Protein AF-A0A7C7NPW0-F1 (afdb_monomer_lite)

Foldseek 3Di:
DVVVVVVVVVVCVVVVPLVLQVLVVQLVVLVVQLVVCVVVVPPVSNVVSVVSNVVSVVVSCCVQFAWDWDAACDPPPPPVDDHGDIDIDGPPQQAGADSNPRDGPDRHDDDDPPDDDDDDDPDDLQRDDLCRVPVCLVVDDPVVNVVSVVVSVVCNVVPPPDD

pLDDT: mean 81.95, std 9.61, range [44.75, 94.75]

Sequence (163 aa):
MFIIVLLLLWRVFQLNLDFGLVLSIATLVAGISWIVGLILKLKNLISESKSYFWILLVILCIRSFAYEPYQIPSSSMEPGLQVGDFVLVNKFAYGIRLPAINKLVSKGKEPKRGEVAVFIPPHSLCDSTPEEARPEISSMSIRDSQIFLRRFLSLQEAKCTTL

Secondary structure (DSSP, 8-state):
-HHHHHHHHHHHHHTT--HHHHHHHHHHHHHHHHHHHHHTT-HHHHHHHHHHHHHHHHHHHHHHHTEEEEE---GGGTTTS-TT-EEEEESSTT-PBPTTT--B-S--PPPPTT-------SS-TTT--HHHH-TTGGGS-HHHHHHHHHHHHHHHHHHS---

Radius of gyration: 22.99 Å; chains: 1; bounding box: 63×42×59 Å

Structure (mmCIF, N/CA/C/O backbone):
data_AF-A0A7C7NPW0-F1
#
_entry.id   AF-A0A7C7NPW0-F1
#
loop_
_atom_site.group_PDB
_atom_site.id
_atom_site.type_symbol
_atom_site.label_atom_id
_atom_site.label_alt_id
_atom_site.label_comp_id
_atom_site.label_asym_id
_atom_site.label_entity_id
_atom_site.label_seq_id
_atom_site.pdbx_PDB_ins_code
_atom_site.Cartn_x
_atom_site.Cartn_y
_atom_site.Cartn_z
_atom_site.occupancy
_atom_site.B_iso_or_equiv
_atom_site.auth_seq_id
_atom_site.auth_comp_id
_atom_site.auth_asym_id
_atom_site.auth_atom_id
_atom_site.pdbx_PDB_model_num
ATOM 1 N N . MET A 1 1 ? -14.366 24.665 12.120 1.00 75.62 1 MET A N 1
ATOM 2 C CA . MET A 1 1 ? -14.257 23.186 12.121 1.00 75.62 1 MET A CA 1
ATOM 3 C C . MET A 1 1 ? -14.150 22.612 10.706 1.00 75.62 1 MET A C 1
ATOM 5 O O . MET A 1 1 ? -13.185 21.915 10.440 1.00 75.62 1 MET A O 1
ATOM 9 N N . PHE A 1 2 ? -15.044 22.969 9.774 1.00 84.44 2 PHE A N 1
ATOM 10 C CA . PHE A 1 2 ? -15.042 22.456 8.388 1.00 84.44 2 PHE A CA 1
ATOM 11 C C . PHE A 1 2 ? -13.750 22.742 7.591 1.00 84.44 2 PHE A C 1
ATOM 13 O O . PHE A 1 2 ? -13.200 21.845 6.966 1.00 84.44 2 PHE A O 1
ATOM 20 N N . ILE A 1 3 ? -13.202 23.959 7.691 1.00 88.31 3 ILE A N 1
ATOM 21 C CA . ILE A 1 3 ? -11.952 24.348 7.004 1.00 88.31 3 ILE A CA 1
ATOM 22 C C . ILE A 1 3 ? 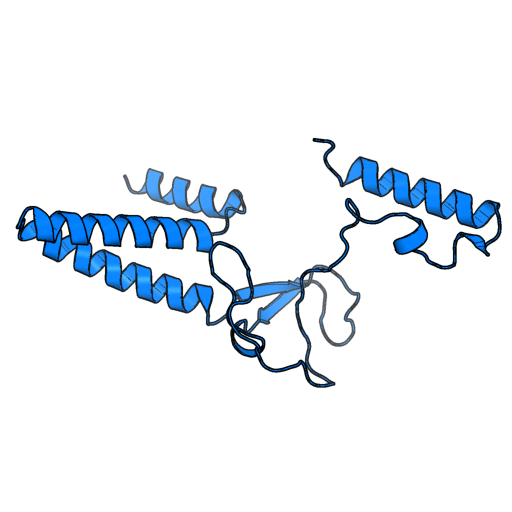-10.742 23.548 7.515 1.00 88.31 3 ILE A C 1
ATOM 24 O O . ILE A 1 3 ? -9.880 23.163 6.735 1.00 88.31 3 ILE A O 1
ATOM 28 N N . ILE A 1 4 ? -10.703 23.240 8.815 1.00 85.94 4 ILE A N 1
ATOM 29 C CA . ILE A 1 4 ? -9.637 22.429 9.425 1.00 85.94 4 ILE A CA 1
ATOM 30 C C . ILE A 1 4 ? -9.711 20.986 8.916 1.00 85.94 4 ILE A C 1
ATOM 32 O O . ILE A 1 4 ? -8.683 20.394 8.603 1.00 85.94 4 ILE A O 1
ATOM 36 N N . VAL A 1 5 ? -10.922 20.440 8.777 1.00 82.62 5 VAL A N 1
ATOM 37 C CA . VAL A 1 5 ? -11.141 19.110 8.190 1.00 82.62 5 VAL A CA 1
ATOM 38 C C . VAL A 1 5 ? -10.701 19.087 6.725 1.00 82.62 5 VAL A C 1
ATOM 40 O O . VAL A 1 5 ? -10.028 18.146 6.317 1.00 82.62 5 VAL A O 1
ATOM 43 N N . LEU A 1 6 ? -11.003 20.137 5.956 1.00 85.94 6 LEU A N 1
ATOM 44 C CA . LEU A 1 6 ? -10.605 20.245 4.550 1.00 85.94 6 LEU A CA 1
ATOM 45 C C . LEU A 1 6 ? -9.080 20.344 4.387 1.00 85.94 6 LEU A C 1
ATOM 47 O O . LEU A 1 6 ? -8.504 19.674 3.534 1.00 85.94 6 LEU A O 1
ATOM 51 N N . LEU A 1 7 ? -8.420 21.129 5.242 1.00 84.31 7 LEU A N 1
ATOM 52 C CA . LEU A 1 7 ? -6.962 21.255 5.265 1.00 84.31 7 LEU A CA 1
ATOM 53 C C . LEU A 1 7 ? -6.278 19.960 5.713 1.00 84.31 7 LEU A C 1
ATOM 55 O O . LEU A 1 7 ? -5.259 19.596 5.135 1.00 84.31 7 LEU A O 1
ATOM 59 N N . LEU A 1 8 ? -6.834 19.239 6.694 1.00 77.12 8 LEU A N 1
ATOM 60 C CA . LEU A 1 8 ? -6.333 17.920 7.097 1.00 77.12 8 LEU A CA 1
ATOM 61 C C . LEU A 1 8 ? -6.480 16.895 5.971 1.00 77.12 8 LEU A C 1
ATOM 63 O O . LEU A 1 8 ? -5.525 16.177 5.692 1.00 77.12 8 LEU A O 1
ATOM 67 N N . LEU A 1 9 ? -7.629 16.865 5.288 1.00 73.69 9 LEU A N 1
ATOM 68 C CA . LEU A 1 9 ? -7.852 16.016 4.113 1.00 73.69 9 LEU A CA 1
ATOM 69 C C . LEU A 1 9 ? -6.854 16.326 2.992 1.00 73.69 9 LEU A C 1
ATOM 71 O O . LEU A 1 9 ? -6.239 15.411 2.447 1.00 73.69 9 LEU A O 1
ATOM 75 N N . TRP A 1 10 ? -6.638 17.610 2.700 1.00 77.06 10 TRP A N 1
ATOM 76 C CA . TRP A 1 10 ? -5.655 18.058 1.715 1.00 77.06 10 TRP A CA 1
ATOM 77 C C . TRP A 1 10 ? -4.228 17.648 2.099 1.00 77.06 10 TRP A C 1
ATOM 79 O O . TRP A 1 10 ? -3.468 17.163 1.262 1.00 77.06 10 TRP A O 1
ATOM 89 N N . ARG A 1 11 ? -3.857 17.790 3.378 1.00 76.00 11 ARG A N 1
ATOM 90 C CA . ARG A 1 11 ? -2.524 17.409 3.864 1.00 76.00 11 ARG A CA 1
ATOM 91 C C . ARG A 1 11 ? -2.301 15.900 3.830 1.00 76.00 11 ARG A C 1
ATOM 93 O O . ARG A 1 11 ? -1.213 15.473 3.465 1.00 76.00 11 ARG A O 1
ATOM 100 N N . VAL A 1 12 ? -3.310 15.105 4.191 1.00 67.19 12 VAL A N 1
ATOM 101 C CA . VAL A 1 12 ? -3.262 13.635 4.114 1.00 67.19 12 VAL A CA 1
ATOM 102 C C . VAL A 1 12 ? -3.041 13.183 2.673 1.00 67.19 12 VAL A C 1
ATOM 104 O O . VAL A 1 12 ? -2.226 12.296 2.443 1.00 67.19 12 VAL A O 1
ATOM 107 N N . PHE A 1 13 ? -3.699 13.828 1.707 1.00 63.25 13 PHE A N 1
ATOM 108 C CA . PHE A 1 13 ? -3.511 13.529 0.287 1.00 63.25 13 PHE A CA 1
ATOM 109 C C . PHE A 1 13 ? -2.104 13.905 -0.218 1.00 63.25 13 PHE A C 1
ATOM 111 O O . PHE A 1 13 ? -1.530 13.182 -1.023 1.00 63.25 13 PHE A O 1
ATOM 118 N N . GLN A 1 14 ? -1.523 15.000 0.284 1.00 62.59 14 GLN A N 1
ATOM 119 C CA . GLN A 1 14 ? -0.198 15.486 -0.132 1.00 62.59 14 GLN A CA 1
ATOM 120 C C . GLN A 1 14 ? 0.989 14.772 0.537 1.00 62.59 14 GLN A C 1
ATOM 122 O O . GLN A 1 14 ? 2.068 14.719 -0.043 1.00 62.59 14 GLN A O 1
ATOM 127 N N . LEU A 1 15 ? 0.834 14.218 1.746 1.00 54.94 15 LEU A N 1
ATOM 128 C CA . LEU A 1 15 ? 1.952 13.603 2.480 1.00 54.94 15 LEU A CA 1
ATOM 129 C C . LEU A 1 15 ? 2.320 12.181 2.025 1.00 54.94 15 LEU A C 1
ATOM 131 O O . LEU A 1 15 ? 3.186 11.570 2.646 1.00 54.94 15 LEU A O 1
ATOM 135 N N . ASN A 1 16 ? 1.668 11.638 0.988 1.00 55.84 16 ASN A N 1
ATOM 136 C CA . ASN A 1 16 ? 1.817 10.238 0.563 1.00 55.84 16 ASN A CA 1
ATOM 137 C C . ASN A 1 16 ? 1.662 9.242 1.734 1.00 55.84 16 ASN A C 1
ATOM 139 O O . ASN A 1 16 ? 2.199 8.137 1.724 1.00 55.84 16 ASN A O 1
ATOM 143 N N . LEU A 1 17 ? 0.948 9.671 2.780 1.00 59.91 17 LEU A N 1
ATOM 144 C CA . LEU A 1 17 ? 0.691 8.884 3.971 1.00 59.91 17 LEU A CA 1
ATOM 145 C C . LEU A 1 17 ? -0.252 7.778 3.524 1.00 59.91 17 LEU A C 1
ATOM 147 O O . LEU A 1 17 ? -1.340 8.085 3.034 1.00 59.91 17 LEU A O 1
ATOM 151 N N . ASP A 1 18 ? 0.171 6.519 3.650 1.00 68.75 18 ASP A N 1
ATOM 152 C CA . ASP A 1 18 ? -0.632 5.369 3.251 1.00 68.75 18 ASP A CA 1
ATOM 153 C C . ASP A 1 18 ? -2.027 5.503 3.863 1.00 68.75 18 ASP A C 1
ATOM 155 O O . ASP A 1 18 ? -2.243 5.246 5.049 1.00 68.75 18 ASP A O 1
ATOM 159 N N . PHE A 1 19 ? -3.008 5.927 3.063 1.00 72.25 19 PHE A N 1
ATOM 160 C CA . PHE A 1 19 ? -4.360 6.163 3.568 1.00 72.25 19 PHE A CA 1
ATOM 161 C C . PHE A 1 19 ? -4.944 4.859 4.137 1.00 72.25 19 PHE A C 1
ATOM 163 O O . PHE A 1 19 ? -5.778 4.892 5.038 1.00 72.25 19 PHE A O 1
ATOM 170 N N . GLY A 1 20 ? -4.448 3.702 3.676 1.00 75.88 20 GLY A N 1
ATOM 171 C CA . GLY A 1 20 ? -4.729 2.401 4.284 1.00 75.88 20 GLY A CA 1
ATOM 172 C C . GLY A 1 20 ? -4.272 2.309 5.744 1.00 75.88 20 GLY A C 1
ATOM 173 O O . GLY A 1 20 ? -5.047 1.872 6.592 1.00 75.88 20 GLY A O 1
ATOM 174 N N . LEU A 1 21 ? -3.065 2.785 6.060 1.00 78.25 21 LEU A N 1
ATOM 175 C CA . LEU A 1 21 ? -2.521 2.817 7.417 1.00 78.25 21 LEU A CA 1
ATOM 176 C C . LEU A 1 21 ? -3.329 3.762 8.316 1.00 78.25 21 LEU A C 1
ATOM 178 O O . LEU A 1 21 ? -3.756 3.346 9.393 1.00 78.25 21 LEU A O 1
ATOM 182 N N . VAL A 1 22 ? -3.635 4.979 7.853 1.00 81.88 22 VAL A N 1
ATOM 183 C CA . VAL A 1 22 ? -4.466 5.945 8.606 1.00 81.88 22 VAL A CA 1
ATOM 184 C C . VAL A 1 22 ? -5.835 5.354 8.934 1.00 81.88 22 VAL A C 1
ATOM 186 O O . VAL A 1 22 ? -6.277 5.385 10.083 1.00 81.88 22 VAL A O 1
ATOM 189 N N . LEU A 1 23 ? -6.491 4.771 7.932 1.00 82.00 23 LEU A N 1
ATOM 190 C CA . LEU A 1 23 ? -7.805 4.162 8.088 1.00 82.00 23 LEU A CA 1
ATOM 191 C C . LEU A 1 23 ? -7.766 2.942 9.018 1.00 82.00 23 LEU A C 1
ATOM 193 O O . LEU A 1 23 ? -8.684 2.747 9.816 1.00 82.00 23 LEU A O 1
ATOM 197 N N . SER A 1 24 ? -6.694 2.145 8.964 1.00 84.31 24 SER A N 1
ATOM 198 C CA . SER A 1 24 ? -6.507 1.000 9.859 1.00 84.31 24 SER A CA 1
ATOM 199 C C . SER A 1 24 ? -6.372 1.435 11.322 1.00 84.31 24 SER A C 1
ATOM 201 O O . SER A 1 24 ? -7.048 0.879 12.186 1.00 84.31 24 SER A O 1
ATOM 203 N N . ILE A 1 25 ? -5.598 2.494 11.596 1.00 88.00 25 ILE A N 1
ATOM 204 C CA . ILE A 1 25 ? -5.437 3.053 12.944 1.00 88.00 25 ILE A CA 1
ATOM 205 C C . ILE A 1 25 ? -6.767 3.630 13.434 1.00 88.00 25 ILE A C 1
ATOM 207 O O . ILE A 1 25 ? -7.181 3.347 14.556 1.00 88.00 25 ILE A O 1
ATOM 211 N N . ALA A 1 26 ? -7.481 4.382 12.591 1.00 88.38 26 ALA A N 1
ATOM 212 C CA . ALA A 1 26 ? -8.786 4.941 12.941 1.00 88.38 26 ALA A CA 1
ATOM 213 C C . ALA A 1 26 ? -9.815 3.847 13.281 1.00 88.38 26 ALA A C 1
ATOM 215 O O . ALA A 1 26 ? -10.551 3.970 14.261 1.00 88.38 26 ALA A O 1
ATOM 216 N N . THR A 1 27 ? -9.825 2.748 12.520 1.00 89.50 27 THR A N 1
ATOM 217 C CA . THR A 1 27 ? -10.705 1.595 12.774 1.00 89.50 27 THR A CA 1
ATOM 218 C C . THR A 1 27 ? -10.356 0.904 14.095 1.00 89.50 27 THR A C 1
ATOM 220 O O . THR A 1 27 ? -11.256 0.544 14.854 1.00 89.50 27 THR A O 1
ATOM 223 N N . LEU A 1 28 ? -9.063 0.767 14.420 1.00 91.94 28 LEU A N 1
ATOM 224 C CA . LEU A 1 28 ? -8.615 0.230 15.710 1.00 91.94 28 LEU A CA 1
ATOM 225 C C . LEU A 1 28 ? -9.025 1.130 16.880 1.00 91.94 28 LEU A C 1
ATOM 227 O O . LEU A 1 28 ? -9.551 0.629 17.870 1.00 91.94 28 LEU A O 1
ATOM 231 N N . VAL A 1 29 ? -8.853 2.448 16.759 1.00 92.50 29 VAL A N 1
ATOM 232 C CA . VAL A 1 29 ? -9.280 3.413 17.786 1.00 92.50 29 VAL A CA 1
ATOM 233 C C . VAL A 1 29 ? -10.795 3.352 18.001 1.00 92.50 29 VAL A C 1
ATOM 235 O O . VAL A 1 29 ? -11.247 3.314 19.146 1.00 92.50 29 VAL A O 1
ATOM 238 N N . ALA A 1 30 ? -11.586 3.270 16.927 1.00 90.44 30 ALA A N 1
ATOM 239 C CA . ALA A 1 30 ? -13.036 3.100 17.018 1.00 90.44 30 ALA A CA 1
ATOM 240 C C . ALA A 1 30 ? -13.423 1.770 17.693 1.00 90.44 30 ALA A C 1
ATOM 242 O O . ALA A 1 30 ? -14.317 1.745 18.540 1.00 90.44 30 ALA A O 1
ATOM 243 N N . GLY A 1 31 ? -12.714 0.680 17.384 1.00 91.00 31 GLY A N 1
ATOM 244 C CA . GLY A 1 31 ? -12.902 -0.621 18.029 1.00 91.00 31 GLY A CA 1
ATOM 245 C C . GLY A 1 31 ? -12.582 -0.591 19.526 1.00 91.00 31 GLY A C 1
ATOM 246 O O . GLY A 1 31 ? -13.381 -1.060 20.334 1.00 91.00 31 GLY A O 1
ATOM 247 N N . ILE A 1 32 ? -11.463 0.031 19.916 1.00 92.44 32 ILE A N 1
ATOM 248 C CA . ILE A 1 32 ? -11.089 0.223 21.327 1.00 92.44 32 ILE A CA 1
ATOM 249 C C . ILE A 1 32 ? -12.146 1.068 22.044 1.00 92.44 32 ILE A C 1
ATOM 251 O O . ILE A 1 32 ? -12.596 0.695 23.123 1.00 92.44 32 ILE A O 1
ATOM 255 N N . SER A 1 33 ? -12.597 2.167 21.433 1.00 89.56 33 SER A N 1
ATO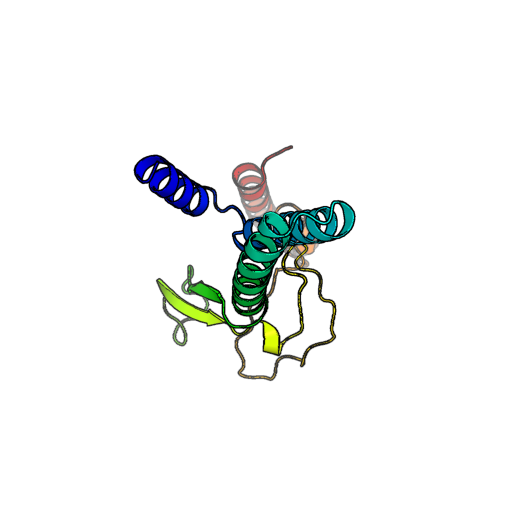M 256 C CA . SER A 1 33 ? -13.656 3.018 21.986 1.00 89.56 33 SER A CA 1
ATOM 257 C C . SER A 1 33 ? -14.961 2.245 22.214 1.00 89.56 33 SER A C 1
ATOM 259 O O . SER A 1 33 ? -15.596 2.399 23.258 1.00 89.56 33 SER A O 1
ATOM 261 N N . TRP A 1 34 ? -15.339 1.360 21.286 1.00 89.81 34 TRP A N 1
ATOM 262 C CA . TRP A 1 34 ? -16.514 0.504 21.438 1.00 89.81 34 TRP A CA 1
ATOM 263 C C . TRP A 1 34 ? -16.360 -0.497 22.596 1.00 89.81 34 TRP A C 1
ATOM 265 O O . TRP A 1 34 ? -17.272 -0.623 23.416 1.00 89.81 34 TRP A O 1
ATOM 275 N N . ILE A 1 35 ? -15.195 -1.142 22.723 1.00 89.62 35 ILE A N 1
ATOM 276 C CA . ILE A 1 35 ? -14.874 -2.065 23.828 1.00 89.62 35 ILE A CA 1
ATOM 277 C C . ILE A 1 35 ? -14.903 -1.336 25.179 1.00 89.62 35 ILE A C 1
ATOM 279 O O . ILE A 1 35 ? -15.515 -1.819 26.132 1.00 89.62 35 ILE A O 1
ATOM 283 N N . VAL A 1 36 ? -14.311 -0.143 25.260 1.00 91.38 36 VAL A N 1
ATOM 284 C CA . VAL A 1 36 ? -14.344 0.704 26.463 1.00 91.38 36 VAL A CA 1
ATOM 285 C C . VAL A 1 36 ? -15.782 1.099 26.814 1.00 91.38 36 VAL A C 1
ATOM 287 O O . VAL A 1 36 ? -16.166 1.041 27.982 1.00 91.38 36 VAL A O 1
ATOM 290 N N . GLY A 1 37 ? -16.611 1.425 25.818 1.00 87.00 37 GLY A N 1
ATOM 291 C CA . GLY A 1 37 ? -18.035 1.700 26.015 1.00 87.00 37 GLY A CA 1
ATOM 292 C C . GLY A 1 37 ? -18.802 0.521 26.615 1.00 87.00 37 GLY A C 1
ATOM 293 O O . GLY A 1 37 ? -19.646 0.730 27.488 1.00 87.00 37 GLY A O 1
ATOM 294 N N . LEU A 1 38 ? -18.477 -0.711 26.208 1.00 86.56 38 LEU A N 1
ATOM 295 C CA . LEU A 1 38 ? -19.060 -1.933 26.772 1.00 86.56 38 LEU A CA 1
ATOM 296 C C . LEU A 1 38 ? -18.628 -2.161 28.228 1.00 86.56 38 LEU A C 1
ATOM 298 O O . LEU A 1 38 ? -19.472 -2.502 29.057 1.00 86.56 38 LEU A O 1
ATOM 302 N N . ILE A 1 39 ? -17.351 -1.922 28.554 1.00 90.88 39 ILE A N 1
ATOM 303 C CA . ILE A 1 39 ? -16.809 -2.062 29.918 1.00 90.88 39 ILE A CA 1
ATOM 304 C C . ILE A 1 39 ? -17.447 -1.041 30.872 1.00 90.88 39 ILE A C 1
ATOM 306 O O . ILE A 1 39 ? -17.876 -1.401 31.966 1.00 90.88 39 ILE A O 1
ATOM 310 N N . LEU A 1 40 ? -17.563 0.222 30.447 1.00 88.62 40 LEU A N 1
ATOM 311 C CA . LEU A 1 40 ? -18.110 1.317 31.260 1.00 88.62 40 LEU A CA 1
ATOM 312 C C . LEU A 1 40 ? -19.651 1.402 31.235 1.00 88.62 40 LEU A C 1
ATOM 314 O O . LEU A 1 40 ? -20.223 2.272 31.888 1.00 88.62 40 LEU A O 1
ATOM 318 N N . LYS A 1 41 ? -20.337 0.524 30.483 1.00 87.81 41 LYS A N 1
ATOM 319 C CA . LYS A 1 41 ? -21.806 0.493 30.293 1.00 87.81 41 LYS A CA 1
ATOM 320 C C . LYS A 1 41 ? -22.434 1.851 29.929 1.00 87.81 41 LYS A C 1
ATOM 322 O O . LYS A 1 41 ? -23.587 2.131 30.266 1.00 87.81 41 LYS A O 1
ATOM 327 N N . LEU A 1 42 ? -21.712 2.689 29.186 1.00 84.44 42 LEU A N 1
ATOM 328 C CA . LEU A 1 42 ? -22.219 3.973 28.698 1.00 84.44 42 LEU A CA 1
ATOM 329 C C . LEU A 1 42 ? -23.029 3.759 27.412 1.00 84.44 42 LEU A C 1
ATOM 331 O O . LEU A 1 42 ? -22.461 3.553 26.340 1.00 84.44 42 LEU A O 1
ATOM 335 N N . LYS A 1 43 ? -24.365 3.837 27.501 1.00 83.25 43 LYS A N 1
ATOM 336 C CA . LYS A 1 43 ? -25.272 3.617 26.353 1.00 83.25 43 LYS A CA 1
ATOM 337 C C . LYS A 1 43 ? -24.970 4.534 25.161 1.00 83.25 43 LYS A C 1
ATOM 339 O O . LYS A 1 43 ? -24.968 4.062 24.027 1.00 83.25 43 LYS A O 1
ATOM 344 N N . ASN A 1 44 ? -24.661 5.805 25.425 1.00 84.88 44 ASN A N 1
ATOM 345 C CA . ASN A 1 44 ? -24.357 6.785 24.378 1.00 84.88 44 ASN A CA 1
ATOM 346 C C . ASN A 1 44 ? -23.076 6.408 23.621 1.00 84.88 44 ASN A C 1
ATOM 348 O O . ASN A 1 44 ? -23.070 6.377 22.397 1.00 84.88 44 ASN A O 1
ATOM 352 N N . LEU A 1 45 ? -22.014 6.032 24.341 1.00 82.56 45 LEU A N 1
ATOM 353 C CA . LEU A 1 45 ? -20.728 5.697 23.729 1.00 82.56 45 LEU A CA 1
ATOM 354 C C . LEU A 1 45 ? -20.803 4.416 22.885 1.00 82.56 45 LEU A C 1
ATOM 356 O O . LEU A 1 45 ? -20.231 4.355 21.804 1.00 82.56 45 LEU A O 1
ATOM 360 N N . ILE A 1 46 ? -21.549 3.403 23.338 1.00 85.62 46 ILE A N 1
ATOM 361 C CA . ILE A 1 46 ? -21.710 2.144 22.594 1.00 85.62 46 ILE A CA 1
ATOM 362 C C . ILE A 1 46 ? -22.405 2.380 21.246 1.00 85.62 46 ILE A C 1
ATOM 364 O O . ILE A 1 46 ? -21.987 1.806 20.241 1.00 85.62 46 ILE A O 1
ATOM 368 N N . SER A 1 47 ? -23.463 3.199 21.222 1.00 85.50 47 SER A N 1
ATOM 369 C CA . SER A 1 47 ? -24.237 3.480 20.005 1.00 85.50 47 SER A CA 1
ATOM 370 C C . SER A 1 47 ? -23.406 4.224 18.959 1.00 85.50 47 SER A C 1
ATOM 372 O O . SER A 1 47 ? -23.352 3.817 17.794 1.00 85.50 47 SER A O 1
ATOM 374 N N . GLU A 1 48 ? -22.709 5.275 19.394 1.00 87.69 48 GLU A N 1
ATOM 375 C CA . GLU A 1 48 ? -21.853 6.083 18.527 1.00 87.69 48 GLU A CA 1
ATOM 376 C C . GLU A 1 48 ? -20.681 5.250 17.992 1.00 87.69 48 GLU A C 1
ATOM 378 O O . GLU A 1 48 ? -20.531 5.087 16.778 1.00 87.69 48 GLU A O 1
ATOM 383 N N . SER A 1 49 ? -19.892 4.627 18.876 1.00 86.62 49 SER A N 1
ATOM 384 C CA . SER A 1 49 ? -18.692 3.882 18.476 1.00 86.62 49 SER A CA 1
ATOM 385 C C . SER A 1 49 ? -19.011 2.666 17.603 1.00 86.62 49 SER A C 1
ATOM 387 O O . SER A 1 49 ? -18.248 2.373 16.684 1.00 86.62 49 SER A O 1
ATOM 389 N N . LYS A 1 50 ? -20.156 1.993 17.805 1.00 88.56 50 LYS A N 1
ATOM 390 C CA . LYS A 1 50 ? -20.605 0.896 16.927 1.00 88.56 50 LYS A CA 1
ATOM 391 C C . LYS A 1 50 ? -20.840 1.376 15.495 1.00 88.56 50 LYS A C 1
ATOM 393 O O . LYS A 1 50 ? -20.450 0.686 14.553 1.00 88.56 50 LYS A O 1
ATOM 398 N N . SER A 1 51 ? -21.474 2.535 15.333 1.00 89.00 51 SER A N 1
ATOM 399 C CA . SER A 1 51 ? -21.799 3.088 14.016 1.00 89.00 51 SER A CA 1
ATOM 400 C C . SER A 1 51 ? -20.526 3.478 13.265 1.00 89.00 51 SER A C 1
ATOM 402 O O . SER A 1 51 ? -20.321 3.042 12.131 1.00 89.00 51 SER A O 1
ATOM 404 N N . TYR A 1 52 ? -19.614 4.199 13.927 1.00 89.12 52 TYR A N 1
ATOM 405 C CA . TYR A 1 52 ? -18.319 4.558 13.344 1.00 89.12 52 TYR A CA 1
ATOM 406 C C . TYR A 1 52 ? -17.461 3.333 13.020 1.00 89.12 52 TYR A C 1
ATOM 408 O O . TYR A 1 52 ? -16.869 3.277 11.945 1.00 89.12 52 TYR A O 1
ATOM 416 N N . PHE A 1 53 ? -17.420 2.334 13.904 1.00 90.19 53 PHE A N 1
ATOM 417 C CA . PHE A 1 53 ? -16.636 1.121 13.688 1.00 90.19 53 PHE A CA 1
ATOM 418 C C . PHE A 1 53 ? -17.063 0.374 12.420 1.00 90.19 53 PHE A C 1
ATOM 420 O O . PHE A 1 53 ? -16.212 0.063 11.591 1.00 90.19 53 PHE A O 1
ATOM 427 N N . TRP A 1 54 ? -18.364 0.131 12.226 1.00 89.62 54 TRP A N 1
ATOM 428 C CA . TRP A 1 54 ? -18.848 -0.588 11.042 1.00 89.62 54 TRP A CA 1
ATOM 429 C C . TRP A 1 54 ? -18.612 0.182 9.743 1.00 89.62 54 TRP A C 1
ATOM 431 O O . TRP A 1 54 ? -18.197 -0.419 8.754 1.00 89.62 54 TRP A O 1
ATOM 441 N N . ILE A 1 55 ? -18.817 1.502 9.743 1.00 91.38 55 ILE A N 1
ATOM 442 C CA . ILE A 1 55 ? -18.556 2.342 8.565 1.00 91.38 55 ILE A CA 1
ATOM 443 C C . ILE A 1 55 ? -17.066 2.294 8.200 1.00 91.38 55 ILE A C 1
ATOM 445 O O . ILE A 1 55 ? -16.720 2.019 7.051 1.00 91.38 55 ILE A O 1
ATOM 449 N N . LEU A 1 56 ? -16.178 2.505 9.176 1.00 90.12 56 LEU A N 1
ATOM 450 C CA . LEU A 1 56 ? -14.730 2.473 8.959 1.00 90.12 56 LEU A CA 1
ATOM 451 C C . LEU A 1 56 ? -14.249 1.090 8.514 1.00 90.12 56 LEU A C 1
ATOM 453 O O . LEU A 1 56 ? -13.439 0.999 7.594 1.00 90.12 56 LEU A O 1
ATOM 457 N N . LEU A 1 57 ? -14.789 0.022 9.102 1.00 87.12 57 LEU A N 1
ATOM 458 C CA . LEU A 1 57 ? -14.451 -1.353 8.751 1.00 87.12 57 LEU A CA 1
ATOM 459 C C . LEU A 1 57 ? -14.844 -1.688 7.307 1.00 87.12 57 LEU A C 1
ATOM 461 O O . LEU A 1 57 ? -14.045 -2.279 6.585 1.00 87.12 57 LEU A O 1
ATOM 465 N N . VAL A 1 58 ? -16.024 -1.263 6.847 1.00 88.06 58 VAL A N 1
ATOM 466 C CA . VAL A 1 58 ? -16.443 -1.460 5.449 1.00 88.06 58 VAL A CA 1
ATOM 467 C C . VAL A 1 58 ? -15.523 -0.707 4.486 1.00 88.06 58 VAL A C 1
ATOM 469 O O . VAL A 1 58 ? -15.059 -1.291 3.506 1.00 88.06 58 VAL A O 1
ATOM 472 N N . ILE A 1 59 ? -15.197 0.559 4.770 1.00 86.00 59 ILE A N 1
ATOM 473 C CA . ILE A 1 59 ? -14.280 1.352 3.932 1.00 86.00 59 ILE A CA 1
ATOM 474 C C . ILE A 1 59 ? -12.883 0.713 3.919 1.00 86.00 59 ILE A C 1
ATOM 476 O O . ILE A 1 59 ? -12.252 0.627 2.863 1.00 86.00 59 ILE A O 1
ATOM 480 N N . LEU A 1 60 ? -12.410 0.217 5.067 1.00 84.00 60 LEU A N 1
ATOM 481 C CA . LEU A 1 60 ? -11.130 -0.476 5.191 1.00 84.00 60 LEU A CA 1
ATOM 482 C C . LEU A 1 60 ? -11.117 -1.756 4.355 1.00 84.00 60 LEU A C 1
ATOM 484 O O . LEU A 1 60 ? -10.145 -1.998 3.644 1.00 84.00 60 LEU A O 1
ATOM 488 N N . CYS A 1 61 ? -12.193 -2.545 4.387 1.00 81.56 61 CYS A N 1
ATOM 489 C CA . CYS A 1 61 ? -12.329 -3.739 3.560 1.00 81.56 61 CYS A CA 1
ATOM 490 C C . CYS A 1 61 ? -12.303 -3.398 2.065 1.00 81.56 61 CYS A C 1
ATOM 492 O O . CYS A 1 61 ? -11.522 -3.985 1.319 1.00 81.56 61 CYS A O 1
ATOM 494 N N . ILE A 1 62 ? -13.093 -2.419 1.617 1.00 80.69 62 ILE A N 1
ATOM 495 C CA . ILE A 1 62 ? -13.109 -2.016 0.203 1.00 80.69 62 ILE A CA 1
ATOM 496 C C . ILE A 1 62 ? -11.713 -1.559 -0.232 1.00 80.69 62 ILE A C 1
ATOM 498 O O . ILE A 1 62 ? -11.208 -2.013 -1.257 1.00 80.69 62 ILE A O 1
ATOM 502 N N . ARG A 1 63 ? -11.043 -0.729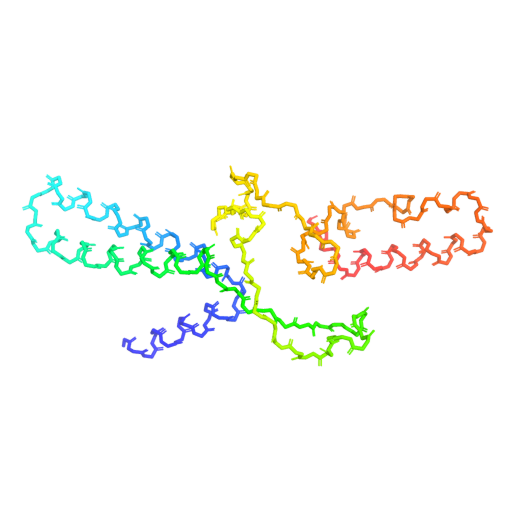 0.572 1.00 75.56 63 ARG A N 1
ATOM 503 C CA . ARG A 1 63 ? -9.702 -0.234 0.246 1.00 75.56 63 ARG A CA 1
ATOM 504 C C . ARG A 1 63 ? -8.633 -1.328 0.273 1.00 75.56 63 ARG A C 1
ATOM 506 O O . ARG A 1 63 ? -7.742 -1.330 -0.570 1.00 75.56 63 ARG A O 1
ATOM 513 N N . SER A 1 64 ? -8.687 -2.227 1.251 1.00 70.44 64 SER A N 1
ATOM 514 C CA . SER A 1 64 ? -7.673 -3.269 1.425 1.00 70.44 64 SER A CA 1
ATOM 515 C C . SER A 1 64 ? -7.788 -4.378 0.381 1.00 70.44 64 SER A C 1
ATOM 517 O O . SER A 1 64 ? -6.781 -5.023 0.093 1.00 70.44 64 SER A O 1
ATOM 519 N N . PHE A 1 65 ? -8.989 -4.629 -0.151 1.00 67.81 65 PHE A N 1
ATOM 520 C CA . PHE A 1 65 ? -9.254 -5.832 -0.943 1.00 67.81 65 PHE A CA 1
ATOM 521 C C . PHE A 1 65 ? -9.758 -5.578 -2.362 1.00 67.81 65 PHE A C 1
ATOM 523 O O . PHE A 1 65 ? -9.527 -6.433 -3.210 1.00 67.81 65 PHE A O 1
ATOM 530 N N . ALA A 1 66 ? -10.438 -4.464 -2.648 1.00 68.94 66 ALA A N 1
ATOM 531 C CA . ALA A 1 66 ? -11.129 -4.320 -3.926 1.00 68.94 66 ALA A CA 1
ATOM 532 C C . ALA A 1 66 ? -10.180 -3.863 -5.042 1.00 68.94 66 ALA A C 1
ATOM 534 O O . ALA A 1 66 ? -9.715 -4.678 -5.839 1.00 68.94 66 ALA A O 1
ATOM 535 N N . TYR A 1 67 ? -9.883 -2.568 -5.109 1.00 74.00 67 TYR A N 1
ATOM 536 C CA . TYR A 1 67 ? -9.217 -1.987 -6.268 1.00 74.0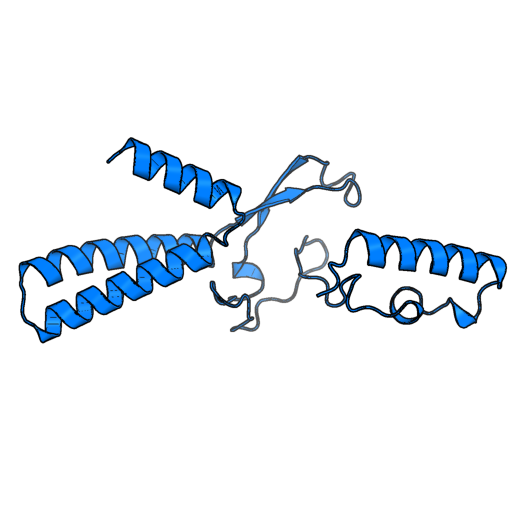0 67 TYR A CA 1
ATOM 537 C C . TYR A 1 67 ? -8.374 -0.782 -5.871 1.00 74.00 67 TYR A C 1
ATOM 539 O O . TYR A 1 67 ? -8.846 0.085 -5.135 1.00 74.00 67 TYR A O 1
ATOM 547 N N . GLU A 1 68 ? -7.146 -0.711 -6.384 1.00 75.44 68 GLU A N 1
ATOM 548 C CA . GLU A 1 68 ? -6.316 0.488 -6.261 1.00 75.44 68 GLU A CA 1
ATOM 549 C C . GLU A 1 68 ? -6.029 1.076 -7.648 1.00 75.44 68 GLU A C 1
ATOM 551 O O . GLU A 1 68 ? -5.602 0.336 -8.544 1.00 75.44 68 GLU A O 1
ATOM 556 N N . PRO A 1 69 ? -6.285 2.383 -7.848 1.00 80.25 69 PRO A N 1
ATOM 557 C CA . PRO A 1 69 ? -5.908 3.056 -9.075 1.00 80.25 69 PRO A CA 1
ATOM 558 C C . PRO A 1 69 ? -4.397 3.304 -9.083 1.00 80.25 69 PRO A C 1
ATOM 560 O O . PRO A 1 69 ? -3.848 3.880 -8.145 1.00 80.25 69 PRO A O 1
ATOM 563 N N . TYR A 1 70 ? -3.741 2.908 -10.167 1.00 80.50 70 TYR A N 1
ATOM 564 C CA . TYR A 1 70 ? -2.349 3.238 -10.449 1.00 80.50 70 TYR A CA 1
ATOM 565 C C . TYR A 1 70 ? -2.266 4.033 -11.746 1.00 80.50 70 TYR A C 1
ATOM 567 O O . TYR A 1 70 ? -3.025 3.790 -12.682 1.00 80.50 70 TYR A O 1
ATOM 575 N N . GLN A 1 71 ? -1.326 4.970 -11.803 1.00 83.19 71 GLN A N 1
ATOM 576 C CA . GLN A 1 71 ? -0.985 5.680 -13.029 1.00 83.19 71 GLN A CA 1
ATOM 577 C C . GLN A 1 71 ? 0.317 5.110 -13.584 1.00 83.19 71 GLN A C 1
ATOM 579 O O . GLN A 1 71 ? 1.273 4.936 -12.826 1.00 83.19 71 GLN A O 1
ATOM 584 N N . ILE A 1 72 ? 0.364 4.824 -14.886 1.00 86.44 72 ILE A N 1
ATOM 585 C CA . ILE A 1 72 ? 1.575 4.316 -15.540 1.00 86.44 72 ILE A CA 1
ATOM 586 C C . ILE A 1 72 ? 2.553 5.477 -15.795 1.00 86.44 72 ILE A C 1
ATOM 588 O O . ILE A 1 72 ? 2.233 6.374 -16.580 1.00 86.44 72 ILE A O 1
ATOM 592 N N . PRO A 1 73 ? 3.747 5.487 -15.165 1.00 81.69 73 PRO A N 1
ATOM 593 C CA . PRO A 1 73 ? 4.678 6.611 -15.264 1.00 81.69 73 PRO A CA 1
ATOM 594 C C . PRO A 1 73 ? 5.661 6.493 -16.440 1.00 81.69 73 PRO A C 1
ATOM 596 O O . PRO A 1 73 ? 6.374 7.452 -16.726 1.00 81.69 73 PRO A O 1
ATOM 599 N N . SER A 1 74 ? 5.754 5.327 -17.092 1.00 83.81 74 SER A N 1
ATOM 600 C CA . SER A 1 74 ? 6.799 5.024 -18.080 1.00 83.81 74 SER A CA 1
ATOM 601 C C . SER A 1 74 ? 6.272 4.318 -19.326 1.00 83.81 74 SER A C 1
ATOM 603 O O . SER A 1 74 ? 5.421 3.439 -19.230 1.00 83.81 74 SER A O 1
ATOM 605 N N . SER A 1 75 ? 6.872 4.623 -20.478 1.00 83.38 75 SER A N 1
ATOM 606 C CA . SER A 1 75 ? 6.537 4.064 -21.798 1.00 83.38 75 SER A CA 1
ATOM 607 C C . SER A 1 75 ? 7.094 2.656 -22.055 1.00 83.38 75 SER A C 1
ATOM 609 O O . SER A 1 75 ? 7.031 2.147 -23.169 1.00 83.38 75 SER A O 1
ATOM 611 N N . SER A 1 76 ? 7.632 1.972 -21.039 1.00 82.25 76 SER A N 1
ATOM 612 C CA . SER A 1 76 ? 8.218 0.631 -21.200 1.00 82.25 76 SER A CA 1
ATOM 613 C C . SER A 1 76 ? 7.202 -0.461 -21.563 1.00 82.25 76 SER A C 1
ATOM 615 O O . SER A 1 76 ? 7.608 -1.580 -21.862 1.00 82.25 76 SER A O 1
ATOM 617 N N . MET A 1 77 ? 5.900 -0.168 -21.479 1.00 84.38 77 MET A N 1
ATOM 618 C CA . MET A 1 77 ? 4.803 -1.104 -21.763 1.00 84.38 77 MET A CA 1
ATOM 619 C C . MET A 1 77 ? 4.015 -0.747 -23.038 1.00 84.38 77 MET A C 1
ATOM 621 O O . MET A 1 77 ? 2.931 -1.289 -23.271 1.00 84.38 77 MET A O 1
ATOM 625 N N . GLU A 1 78 ? 4.545 0.142 -23.882 1.00 83.88 78 GLU A N 1
ATOM 626 C CA . GLU A 1 78 ? 3.960 0.448 -25.191 1.00 83.88 78 GLU A CA 1
ATOM 627 C C . GLU A 1 78 ? 4.109 -0.743 -26.164 1.00 83.88 78 GLU A C 1
ATOM 629 O O . GLU A 1 78 ? 5.125 -1.443 -26.124 1.00 83.88 78 GLU A O 1
ATOM 634 N N . PRO A 1 79 ? 3.117 -1.015 -27.042 1.00 81.38 79 PRO A N 1
ATOM 635 C CA . PRO A 1 79 ? 1.919 -0.214 -27.343 1.00 81.38 79 PRO A CA 1
ATOM 636 C C . PRO A 1 79 ? 0.678 -0.528 -26.482 1.00 81.38 79 PRO A C 1
ATOM 638 O O . PRO A 1 79 ? -0.384 0.035 -26.734 1.00 81.38 79 PRO A O 1
ATOM 641 N N . GLY A 1 80 ? 0.762 -1.449 -25.515 1.00 81.94 80 GLY A N 1
ATOM 642 C CA . GLY A 1 80 ? -0.410 -1.924 -24.765 1.00 81.94 80 GLY A CA 1
ATOM 643 C C . GLY A 1 80 ? -0.941 -0.941 -23.714 1.00 81.94 80 GLY A C 1
ATOM 644 O O . GLY A 1 80 ? -2.149 -0.869 -23.511 1.00 81.94 80 GLY A O 1
ATOM 645 N N . LEU A 1 81 ? -0.049 -0.198 -23.055 1.00 82.56 81 LEU A N 1
ATOM 646 C CA . LEU A 1 81 ? -0.356 0.791 -22.013 1.00 82.56 81 LEU A CA 1
ATOM 647 C C . LEU A 1 81 ? 0.443 2.065 -22.292 1.00 82.56 81 LEU A C 1
ATOM 649 O O . LEU A 1 81 ? 1.664 1.989 -22.444 1.00 82.56 81 LEU A O 1
ATOM 653 N N . GLN A 1 82 ? -0.228 3.215 -22.361 1.00 86.62 82 GLN A N 1
ATOM 654 C CA . GLN A 1 82 ? 0.413 4.500 -22.642 1.00 86.62 82 GLN A CA 1
ATOM 655 C C . GLN A 1 82 ? 0.777 5.237 -21.351 1.00 86.62 82 GLN A C 1
ATOM 657 O O . GLN A 1 82 ? 0.220 5.009 -20.273 1.00 86.62 82 GLN A O 1
ATOM 662 N N . VAL A 1 83 ? 1.746 6.146 -21.459 1.00 86.38 83 VAL A N 1
ATOM 663 C CA . VAL A 1 83 ? 2.140 7.004 -20.339 1.00 86.38 83 VAL A CA 1
ATOM 664 C C . VAL A 1 83 ? 0.966 7.889 -19.935 1.00 86.38 83 VAL A C 1
ATOM 666 O O . VAL A 1 83 ? 0.415 8.619 -20.755 1.00 86.38 83 VAL A O 1
ATOM 669 N N . GLY A 1 84 ? 0.618 7.858 -18.650 1.00 83.25 84 GLY A N 1
ATOM 670 C CA . GLY A 1 84 ? -0.488 8.635 -18.098 1.00 83.25 84 GLY A CA 1
ATOM 671 C C . GLY A 1 84 ? -1.817 7.884 -18.000 1.00 83.25 84 GLY A C 1
ATOM 672 O O . GLY A 1 84 ? -2.732 8.420 -17.375 1.00 83.25 84 GLY A O 1
ATOM 673 N N . ASP A 1 85 ? -1.910 6.655 -18.516 1.00 87.44 85 ASP A N 1
ATOM 674 C CA . ASP A 1 85 ? -3.100 5.819 -18.353 1.00 87.44 85 ASP A CA 1
ATOM 675 C C . ASP A 1 85 ? -3.332 5.455 -16.878 1.00 87.44 85 ASP A C 1
ATOM 677 O O . ASP A 1 85 ? -2.402 5.111 -16.136 1.00 87.44 85 ASP A O 1
ATOM 681 N N . PHE A 1 86 ? -4.602 5.501 -16.465 1.00 84.50 86 PHE A N 1
ATOM 682 C CA . PHE A 1 86 ? -5.052 5.026 -15.160 1.00 84.50 86 PHE A CA 1
ATOM 683 C C . PHE A 1 86 ? -5.519 3.578 -15.271 1.00 84.50 86 PHE A C 1
ATOM 685 O O . PHE A 1 86 ? -6.519 3.278 -15.922 1.00 84.50 86 PHE A O 1
ATOM 692 N N . VAL A 1 87 ? -4.819 2.678 -14.588 1.00 84.81 87 VAL A N 1
ATOM 693 C CA . VAL A 1 87 ? -5.180 1.264 -14.495 1.00 84.81 87 VAL A CA 1
ATOM 694 C C . VAL A 1 87 ? -5.763 0.957 -13.127 1.00 84.81 87 VAL A C 1
ATOM 696 O O . VAL A 1 87 ? -5.277 1.425 -12.096 1.00 84.81 87 VAL A O 1
ATOM 699 N N . LEU A 1 88 ? -6.816 0.145 -13.112 1.00 84.12 88 LEU A N 1
ATOM 700 C CA . LEU A 1 88 ? -7.447 -0.305 -11.882 1.00 84.12 88 LEU A CA 1
ATOM 701 C C . LEU A 1 88 ? -6.953 -1.714 -11.547 1.00 84.12 88 LEU A C 1
ATOM 703 O O . LEU A 1 88 ? -7.319 -2.686 -12.207 1.00 84.12 88 LEU A O 1
ATOM 707 N N . VAL A 1 89 ? -6.102 -1.832 -10.529 1.00 81.12 89 VAL A N 1
ATOM 708 C CA . VAL A 1 89 ? -5.460 -3.104 -10.179 1.00 81.12 89 VAL A CA 1
ATOM 709 C C . VAL A 1 89 ? -6.295 -3.847 -9.141 1.00 81.12 89 VAL A C 1
ATOM 711 O O . VAL A 1 89 ? -6.578 -3.323 -8.061 1.00 81.12 89 VAL A O 1
ATOM 714 N N . ASN A 1 90 ? -6.656 -5.097 -9.447 1.00 82.38 90 ASN A N 1
ATOM 715 C CA . ASN A 1 90 ? -7.293 -6.005 -8.495 1.00 82.38 90 ASN A CA 1
ATOM 716 C C . ASN A 1 90 ? -6.226 -6.671 -7.615 1.00 82.38 90 ASN A C 1
ATOM 718 O O . ASN A 1 90 ? -5.517 -7.581 -8.051 1.00 82.38 90 ASN A O 1
ATOM 722 N N . LYS A 1 91 ? -6.136 -6.236 -6.356 1.00 76.38 91 LYS A N 1
ATOM 723 C CA . LYS A 1 91 ? -5.169 -6.774 -5.390 1.00 76.38 91 LYS A CA 1
ATOM 724 C C . LYS A 1 91 ? -5.552 -8.149 -4.838 1.00 76.38 91 LYS A C 1
ATOM 726 O O . LYS A 1 91 ? -4.673 -8.879 -4.395 1.00 76.38 91 LYS A O 1
ATOM 731 N N . PHE A 1 92 ? -6.830 -8.524 -4.880 1.00 74.94 92 PHE A N 1
ATOM 732 C CA . PHE A 1 92 ? -7.312 -9.804 -4.358 1.00 74.94 92 PHE A CA 1
ATOM 733 C C . PHE A 1 92 ? -6.900 -10.993 -5.235 1.00 74.94 92 PHE A C 1
ATOM 735 O O . PHE A 1 92 ? -6.665 -12.085 -4.719 1.00 74.94 92 PHE A O 1
ATOM 742 N N . ALA A 1 93 ? -6.766 -10.780 -6.549 1.00 70.44 93 ALA A N 1
ATOM 743 C CA . ALA A 1 93 ? -6.484 -11.837 -7.524 1.00 70.44 93 ALA A CA 1
ATOM 744 C C . ALA A 1 93 ? -5.206 -12.643 -7.214 1.00 70.44 93 ALA A C 1
ATOM 746 O O . ALA A 1 93 ? -5.175 -13.856 -7.426 1.00 70.44 93 ALA A O 1
ATOM 747 N N . TYR A 1 94 ? -4.181 -11.986 -6.662 1.00 70.19 94 TYR A N 1
ATOM 748 C CA . TYR A 1 94 ? -2.860 -12.575 -6.398 1.00 70.19 94 TYR A CA 1
ATOM 749 C C . TYR A 1 94 ? -2.535 -12.713 -4.902 1.00 70.19 94 TYR A C 1
ATOM 751 O O . TYR A 1 94 ? -1.382 -12.920 -4.523 1.00 70.19 94 TYR A O 1
ATOM 759 N N . GLY A 1 95 ? -3.560 -12.677 -4.043 1.00 70.50 95 GLY A N 1
ATOM 760 C CA . GLY A 1 95 ? -3.447 -12.985 -2.618 1.00 70.50 95 GLY A CA 1
ATOM 761 C C . GLY A 1 95 ? -3.677 -11.786 -1.703 1.00 70.50 95 GLY A C 1
ATOM 762 O O . GLY A 1 95 ? -3.475 -10.629 -2.057 1.00 70.50 95 GLY A O 1
ATOM 763 N N . ILE A 1 96 ? -4.108 -12.083 -0.479 1.00 67.38 96 ILE A N 1
ATOM 764 C CA . ILE A 1 96 ? -4.421 -11.073 0.531 1.00 67.38 96 ILE A CA 1
ATOM 765 C C . ILE A 1 96 ? -3.123 -10.521 1.124 1.00 67.38 96 ILE A C 1
ATOM 767 O O . ILE A 1 96 ? -2.346 -11.269 1.727 1.00 67.38 96 ILE A O 1
ATOM 771 N N . ARG A 1 97 ? -2.916 -9.207 0.994 1.00 66.69 97 ARG A N 1
ATOM 772 C CA . ARG A 1 97 ? -1.876 -8.466 1.716 1.00 66.69 97 ARG A CA 1
ATOM 773 C C . ARG A 1 97 ? -2.480 -7.742 2.911 1.00 66.69 97 ARG A C 1
ATOM 775 O O . ARG A 1 97 ? -3.567 -7.181 2.812 1.00 66.69 97 ARG A O 1
ATOM 782 N N . LEU A 1 98 ? -1.768 -7.747 4.036 1.00 66.94 98 LEU A N 1
ATOM 783 C CA . LEU A 1 98 ? -2.164 -6.965 5.207 1.00 66.94 98 LEU A CA 1
ATOM 784 C C . LEU A 1 98 ? -2.163 -5.466 4.861 1.00 66.94 98 LEU A C 1
ATOM 786 O O . LEU A 1 98 ? -1.123 -4.976 4.416 1.00 66.94 98 LEU A O 1
ATOM 790 N N . PRO A 1 99 ? -3.254 -4.726 5.130 1.00 59.88 99 PRO A N 1
ATOM 791 C CA . PRO A 1 99 ? -3.382 -3.314 4.756 1.00 59.88 99 PRO A CA 1
ATOM 792 C C . PRO A 1 99 ? -2.344 -2.391 5.404 1.00 59.88 99 PRO A C 1
ATOM 794 O O . PRO A 1 99 ? -2.110 -1.302 4.895 1.00 59.88 99 PRO A O 1
ATOM 797 N N . ALA A 1 100 ? -1.732 -2.812 6.516 1.00 62.34 100 ALA A N 1
ATOM 798 C CA . ALA A 1 100 ? -0.754 -2.014 7.256 1.00 62.34 100 ALA A CA 1
ATOM 799 C C . ALA A 1 100 ? 0.711 -2.423 7.013 1.00 62.34 100 ALA A C 1
ATOM 801 O O . ALA A 1 100 ? 1.603 -1.610 7.211 1.00 62.34 100 ALA A O 1
ATOM 802 N N . ILE A 1 101 ? 0.976 -3.679 6.626 1.00 62.38 101 ILE A N 1
ATOM 803 C CA . ILE A 1 101 ? 2.346 -4.238 6.579 1.00 62.38 101 ILE A CA 1
ATOM 804 C C . ILE A 1 101 ? 2.695 -4.748 5.166 1.00 62.38 101 ILE A C 1
ATOM 806 O O . ILE A 1 101 ? 3.796 -5.231 4.930 1.00 62.38 101 ILE A O 1
ATOM 810 N N . ASN A 1 102 ? 1.761 -4.687 4.205 1.00 64.44 102 ASN A N 1
ATOM 811 C CA . ASN A 1 102 ? 1.914 -5.208 2.837 1.00 64.44 102 ASN A CA 1
ATOM 812 C C . ASN A 1 102 ? 2.407 -6.671 2.753 1.00 64.44 102 ASN A C 1
ATOM 814 O O . ASN A 1 102 ? 2.818 -7.140 1.692 1.00 64.44 102 ASN A O 1
ATOM 818 N N . LYS A 1 103 ? 2.325 -7.428 3.855 1.00 66.56 103 LYS A N 1
ATOM 819 C CA . LYS A 1 103 ? 2.766 -8.821 3.937 1.00 66.56 103 LYS A CA 1
ATOM 820 C C . LYS A 1 103 ? 1.699 -9.739 3.356 1.00 66.56 103 LYS A C 1
ATOM 822 O O . LYS A 1 103 ? 0.524 -9.612 3.706 1.00 66.56 103 LYS A O 1
ATOM 827 N N . LEU A 1 104 ? 2.115 -10.663 2.492 1.00 68.06 104 LEU A N 1
ATOM 828 C CA . LEU A 1 104 ? 1.246 -11.702 1.943 1.00 68.06 104 LEU A CA 1
ATOM 829 C C . LEU A 1 104 ? 0.823 -12.658 3.071 1.00 68.06 104 LEU A C 1
ATOM 831 O O . LEU A 1 104 ? 1.674 -13.263 3.721 1.00 68.06 104 LEU A O 1
ATOM 835 N N . VAL A 1 105 ? -0.481 -12.782 3.310 1.00 66.62 105 VAL A N 1
ATOM 836 C CA . VAL A 1 105 ? -1.051 -13.707 4.310 1.00 66.62 105 VAL A CA 1
ATOM 837 C C . VAL A 1 105 ? -1.563 -14.988 3.656 1.00 66.62 105 VAL A C 1
ATOM 839 O O . VAL A 1 105 ? -1.571 -16.040 4.286 1.00 66.62 105 VAL A O 1
ATOM 842 N N . SER A 1 106 ? -1.960 -14.921 2.383 1.00 69.31 106 SER A N 1
ATOM 843 C CA . SER A 1 106 ? -2.496 -16.059 1.633 1.00 69.31 106 SER A CA 1
ATOM 844 C C . SER A 1 106 ? -1.717 -16.287 0.340 1.00 69.31 106 SER A C 1
ATOM 846 O O . SER A 1 106 ? -1.350 -15.319 -0.331 1.00 69.31 106 SER A O 1
ATOM 848 N N . LYS A 1 107 ? -1.503 -17.559 -0.030 1.00 66.31 107 LYS A N 1
ATOM 849 C CA . LYS A 1 107 ? -1.039 -17.943 -1.370 1.00 66.31 107 LYS A CA 1
ATOM 850 C C . LYS A 1 107 ? -2.169 -17.654 -2.356 1.00 66.31 107 LYS A C 1
ATOM 852 O O . LYS A 1 107 ? -3.134 -18.408 -2.443 1.00 66.31 107 LYS A O 1
ATOM 857 N N . GLY A 1 108 ? -2.072 -16.518 -3.039 1.00 71.38 108 GLY A N 1
ATOM 858 C CA . GLY A 1 108 ? -2.963 -16.189 -4.142 1.00 71.38 108 GLY A CA 1
ATOM 859 C C . GLY A 1 108 ? -2.756 -17.097 -5.350 1.00 71.38 108 GLY A C 1
ATOM 860 O O . GLY A 1 108 ? -1.943 -18.021 -5.336 1.00 71.38 108 GLY A O 1
ATOM 861 N N . LYS A 1 109 ? -3.499 -16.807 -6.416 1.00 78.25 109 LYS A N 1
ATOM 862 C CA . LYS A 1 109 ? -3.317 -17.462 -7.710 1.00 78.25 109 LYS A CA 1
ATOM 863 C C . LYS A 1 109 ? -1.960 -17.061 -8.299 1.00 78.25 109 LYS A C 1
ATOM 865 O O . LYS A 1 109 ? -1.511 -15.938 -8.098 1.00 78.25 109 LYS A O 1
ATOM 870 N N . GLU A 1 110 ? -1.315 -17.958 -9.034 1.00 81.00 110 GLU A N 1
ATOM 871 C CA . GLU A 1 110 ? -0.122 -17.601 -9.806 1.00 81.00 110 GLU A CA 1
ATOM 872 C C . GLU A 1 110 ? -0.518 -16.811 -11.068 1.00 81.00 110 GLU A C 1
ATOM 874 O O . GLU A 1 110 ? -1.559 -17.112 -11.672 1.00 81.00 110 GLU A O 1
ATOM 879 N N . PRO A 1 111 ? 0.273 -15.800 -11.474 1.00 83.75 111 PRO A N 1
ATOM 880 C CA . PRO A 1 111 ? -0.001 -15.027 -12.680 1.00 83.75 111 PRO A CA 1
ATOM 881 C C . PRO A 1 111 ? 0.057 -15.917 -13.921 1.00 83.75 111 PRO A C 1
ATOM 883 O O . PRO A 1 111 ? 0.999 -16.688 -14.120 1.00 83.75 111 PRO A O 1
ATOM 886 N N . LYS A 1 112 ? -0.964 -15.818 -14.774 1.00 86.38 112 LYS A N 1
ATOM 887 C CA . LYS A 1 112 ? -1.015 -16.530 -16.053 1.00 86.38 112 LYS A CA 1
ATOM 888 C C . LYS A 1 112 ? -0.299 -15.730 -17.136 1.00 86.38 112 LYS A C 1
ATOM 890 O O . LYS A 1 112 ? -0.247 -14.503 -17.115 1.00 86.38 112 LYS A O 1
ATOM 895 N N . ARG A 1 113 ? 0.217 -16.438 -18.144 1.00 87.12 113 ARG A N 1
ATOM 896 C CA . ARG A 1 113 ? 0.771 -15.795 -19.344 1.00 87.12 113 ARG A CA 1
ATOM 897 C C . ARG A 1 113 ? -0.303 -14.926 -20.006 1.00 87.12 113 ARG A C 1
ATOM 899 O O . ARG A 1 113 ? -1.411 -15.402 -20.237 1.00 87.12 113 ARG A O 1
ATOM 906 N N . GLY A 1 114 ? 0.048 -13.676 -20.305 1.00 85.62 114 GLY A N 1
ATOM 907 C CA . GLY A 1 114 ? -0.864 -12.672 -20.861 1.00 85.62 114 GLY A CA 1
ATOM 908 C C . GLY A 1 114 ? -1.535 -11.765 -19.822 1.00 85.62 114 GLY A C 1
ATOM 909 O O . GLY A 1 114 ? -2.174 -10.795 -20.213 1.00 85.62 114 GLY A O 1
ATOM 910 N N . GLU A 1 115 ? -1.380 -12.031 -18.519 1.00 86.44 115 GLU A N 1
ATOM 911 C CA . GLU A 1 115 ? -1.836 -11.128 -17.454 1.00 86.44 115 GLU A CA 1
ATOM 912 C C . GLU A 1 115 ? -0.748 -10.084 -17.127 1.00 86.44 115 GLU A C 1
ATOM 914 O O . GLU A 1 115 ? 0.444 -10.395 -17.080 1.00 86.44 115 GLU A O 1
ATOM 919 N N . VAL A 1 116 ? -1.161 -8.838 -16.875 1.00 84.31 116 VAL A N 1
ATOM 920 C CA . VAL A 1 116 ? -0.278 -7.773 -16.374 1.00 84.31 116 VAL A CA 1
ATOM 921 C C . VAL A 1 116 ? -0.344 -7.773 -14.849 1.00 84.31 116 VAL A C 1
ATOM 923 O O . VAL A 1 116 ? -1.424 -7.651 -14.270 1.00 84.31 116 VAL A O 1
ATOM 926 N N . ALA A 1 117 ? 0.806 -7.917 -14.191 1.00 84.94 117 ALA A N 1
ATOM 927 C CA . ALA A 1 117 ? 0.906 -7.961 -12.736 1.00 84.94 117 ALA A CA 1
ATOM 928 C C . ALA A 1 117 ? 1.814 -6.844 -12.213 1.00 84.94 117 ALA A C 1
ATOM 930 O O . ALA A 1 117 ? 2.900 -6.611 -12.740 1.00 84.94 117 ALA A O 1
ATOM 931 N N . VAL A 1 118 ? 1.376 -6.185 -11.139 1.00 81.56 118 VAL A N 1
ATOM 932 C CA . VAL A 1 118 ? 2.174 -5.195 -10.408 1.00 81.56 118 VAL A CA 1
ATOM 933 C C . VAL A 1 118 ? 2.819 -5.887 -9.214 1.00 81.56 118 VAL A C 1
ATOM 935 O O . VAL A 1 118 ? 2.133 -6.479 -8.377 1.00 81.56 118 VAL A O 1
ATOM 938 N N . PHE A 1 119 ? 4.142 -5.815 -9.122 1.00 82.06 119 PHE A N 1
ATOM 939 C CA . PHE A 1 119 ? 4.911 -6.385 -8.024 1.00 82.06 119 PHE A CA 1
ATOM 940 C C . PHE A 1 119 ? 5.912 -5.367 -7.488 1.00 82.06 119 PHE A C 1
ATOM 942 O O . PHE A 1 119 ? 6.287 -4.415 -8.167 1.00 82.06 119 PHE A O 1
ATOM 949 N N . ILE A 1 120 ? 6.320 -5.574 -6.239 1.00 76.25 120 ILE A N 1
ATOM 950 C CA . ILE A 1 120 ? 7.399 -4.795 -5.638 1.00 76.25 120 ILE A CA 1
ATOM 951 C C . ILE A 1 120 ? 8.695 -5.488 -6.059 1.00 76.25 120 ILE A C 1
ATOM 953 O O . ILE A 1 120 ? 8.799 -6.701 -5.844 1.00 76.25 120 ILE A O 1
ATOM 957 N N . PRO A 1 121 ? 9.641 -4.780 -6.696 1.00 77.50 121 PRO A N 1
ATOM 958 C CA . PRO A 1 121 ? 10.886 -5.393 -7.129 1.00 77.50 121 PRO A CA 1
ATOM 959 C C . PRO A 1 121 ? 11.649 -5.944 -5.912 1.00 77.50 121 PRO A C 1
ATOM 961 O O . PRO A 1 121 ? 11.708 -5.267 -4.885 1.00 77.50 121 PRO A O 1
ATOM 964 N N . PRO A 1 122 ? 12.217 -7.162 -6.000 1.00 73.12 122 PRO A N 1
ATOM 965 C CA . PRO A 1 122 ? 12.947 -7.771 -4.887 1.00 73.12 122 PRO A CA 1
ATOM 966 C C . PRO A 1 122 ? 14.266 -7.051 -4.584 1.00 73.12 122 PRO A C 1
ATOM 968 O O . PRO A 1 122 ? 14.724 -7.081 -3.448 1.00 73.12 122 PRO A O 1
ATOM 971 N N . HIS A 1 123 ? 14.844 -6.385 -5.587 1.00 79.31 123 HIS A N 1
ATOM 972 C CA . HIS A 1 123 ? 16.072 -5.611 -5.466 1.00 79.31 123 HIS A CA 1
ATOM 973 C C . HIS A 1 123 ? 15.763 -4.149 -5.781 1.00 79.31 123 HIS A C 1
ATOM 975 O O . HIS A 1 123 ? 15.224 -3.832 -6.846 1.00 79.31 123 HIS A O 1
ATOM 981 N N . SER A 1 124 ? 16.079 -3.264 -4.840 1.00 81.25 124 SER A N 1
ATOM 982 C CA . SER A 1 124 ? 16.026 -1.820 -5.041 1.00 81.25 124 SER A CA 1
ATOM 983 C C . SER A 1 124 ? 17.425 -1.304 -5.382 1.00 81.25 124 SER A C 1
ATOM 985 O O . SER A 1 124 ? 18.420 -1.910 -4.992 1.00 81.25 124 SER A O 1
ATOM 987 N N . LEU A 1 125 ? 17.508 -0.167 -6.081 1.00 82.19 125 LEU A N 1
ATOM 988 C CA . LEU A 1 125 ? 18.788 0.456 -6.446 1.00 82.19 125 LEU A CA 1
ATOM 989 C C . LEU A 1 125 ? 19.705 0.687 -5.227 1.00 82.19 125 LEU A C 1
ATOM 991 O O . LEU A 1 125 ? 20.922 0.671 -5.365 1.00 82.19 125 LEU A O 1
ATOM 995 N N . CYS A 1 126 ? 19.121 0.911 -4.049 1.00 83.62 126 CYS A N 1
ATOM 996 C CA . CYS A 1 126 ? 19.857 1.220 -2.828 1.00 83.62 126 CYS A CA 1
ATOM 997 C C . CYS A 1 126 ? 20.381 -0.029 -2.113 1.00 83.62 126 CYS A C 1
ATOM 999 O O . CYS A 1 126 ? 21.395 0.061 -1.428 1.00 83.62 126 CYS A O 1
ATOM 1001 N N . ASP A 1 127 ? 19.724 -1.173 -2.316 1.00 83.94 127 ASP A N 1
ATOM 1002 C CA . ASP A 1 127 ? 20.077 -2.444 -1.679 1.00 83.94 127 ASP A CA 1
ATOM 1003 C C . ASP A 1 127 ? 20.930 -3.345 -2.591 1.00 83.94 127 ASP A C 1
ATOM 1005 O O . ASP A 1 127 ? 21.576 -4.274 -2.114 1.00 83.94 127 ASP A O 1
ATOM 1009 N N . SER A 1 128 ? 20.927 -3.096 -3.906 1.00 85.62 128 SER A N 1
ATOM 1010 C CA . SER A 1 128 ? 21.607 -3.932 -4.903 1.00 85.62 128 SER A CA 1
ATOM 1011 C C . SER A 1 128 ? 23.090 -3.597 -5.072 1.00 85.62 128 SER A C 1
ATOM 1013 O O . SER A 1 128 ? 23.458 -2.424 -5.169 1.00 85.62 128 SER A O 1
ATOM 1015 N N . THR A 1 129 ? 23.930 -4.625 -5.225 1.00 88.81 129 THR A N 1
ATOM 1016 C CA . THR A 1 129 ? 25.340 -4.459 -5.628 1.00 88.81 129 THR A CA 1
ATOM 1017 C C . THR A 1 129 ? 25.484 -4.275 -7.150 1.00 88.81 129 THR A C 1
ATOM 1019 O O . THR A 1 129 ? 24.622 -4.736 -7.907 1.00 88.81 129 THR A O 1
ATOM 1022 N N . PRO A 1 130 ? 26.557 -3.622 -7.645 1.00 87.81 130 PRO A N 1
ATOM 1023 C CA . PRO A 1 130 ? 26.789 -3.452 -9.083 1.00 87.81 130 PRO A CA 1
ATOM 1024 C C . PRO A 1 130 ? 26.855 -4.774 -9.863 1.00 87.81 130 PRO A C 1
ATOM 1026 O O . PRO A 1 130 ? 26.368 -4.845 -10.992 1.00 87.81 130 PRO A O 1
ATOM 1029 N N . GLU A 1 131 ? 27.426 -5.820 -9.266 1.00 89.38 131 GLU A N 1
ATOM 1030 C CA . GLU A 1 131 ? 27.528 -7.165 -9.838 1.00 89.38 131 GLU A CA 1
ATOM 1031 C C . GLU A 1 131 ? 26.163 -7.853 -9.934 1.00 89.38 131 GLU A C 1
ATOM 1033 O O . GLU A 1 131 ? 25.882 -8.534 -10.914 1.00 89.38 131 GLU A O 1
ATOM 1038 N N . GLU A 1 132 ? 25.286 -7.644 -8.954 1.00 88.56 132 GLU A N 1
ATOM 1039 C CA . GLU A 1 132 ? 23.925 -8.189 -8.961 1.00 88.56 132 GLU A CA 1
ATOM 1040 C C . GLU A 1 132 ? 23.030 -7.457 -9.970 1.00 88.56 132 GLU A C 1
ATOM 1042 O O . GLU A 1 132 ? 22.246 -8.080 -10.686 1.00 88.56 132 GLU A O 1
ATOM 1047 N N . ALA A 1 133 ? 23.206 -6.139 -10.101 1.00 87.19 133 ALA A N 1
ATOM 1048 C CA . ALA A 1 133 ? 22.531 -5.335 -11.117 1.00 87.19 133 ALA A CA 1
ATOM 1049 C C . ALA A 1 133 ? 22.994 -5.674 -12.546 1.00 87.19 133 ALA A C 1
ATOM 1051 O O . ALA A 1 133 ? 22.222 -5.529 -13.498 1.00 87.19 133 ALA A O 1
ATOM 1052 N N . ARG A 1 134 ? 24.249 -6.109 -12.716 1.00 90.88 134 ARG A N 1
ATOM 1053 C CA . ARG A 1 134 ? 24.811 -6.511 -14.010 1.00 90.88 134 ARG A CA 1
ATOM 1054 C C . ARG A 1 134 ? 25.776 -7.699 -13.854 1.00 90.88 134 ARG A C 1
ATOM 1056 O O . ARG A 1 134 ? 26.987 -7.483 -13.789 1.00 90.88 134 ARG A O 1
ATOM 1063 N N . PRO A 1 135 ? 25.274 -8.948 -13.920 1.00 90.62 135 PRO A N 1
ATOM 1064 C CA . PRO A 1 135 ? 26.085 -10.155 -13.708 1.00 90.62 135 PRO A CA 1
ATOM 1065 C C . PRO A 1 135 ? 27.303 -10.288 -14.636 1.00 90.62 135 PRO A C 1
ATOM 1067 O O . PRO A 1 135 ? 28.309 -10.887 -14.269 1.00 90.62 135 PRO A O 1
ATOM 1070 N N . GLU A 1 136 ? 27.240 -9.700 -15.834 1.00 92.50 136 GLU A N 1
ATOM 1071 C CA . GLU A 1 136 ? 28.302 -9.764 -16.849 1.00 92.50 136 GLU A CA 1
ATOM 1072 C C . GLU A 1 136 ? 29.441 -8.745 -16.641 1.00 92.50 136 GLU A C 1
ATOM 1074 O O . GLU A 1 136 ? 30.404 -8.730 -17.412 1.00 92.50 136 GLU A O 1
ATOM 1079 N N . ILE A 1 137 ? 29.370 -7.884 -15.617 1.00 92.06 137 ILE A N 1
ATOM 1080 C CA . ILE A 1 137 ? 30.297 -6.754 -15.422 1.00 92.06 137 ILE A CA 1
ATOM 1081 C C . ILE A 1 137 ? 31.777 -7.162 -15.337 1.00 92.06 137 ILE A C 1
ATOM 1083 O O . ILE A 1 137 ? 32.644 -6.428 -15.812 1.00 92.06 137 ILE A O 1
ATOM 1087 N N . SER A 1 138 ? 32.065 -8.338 -14.774 1.00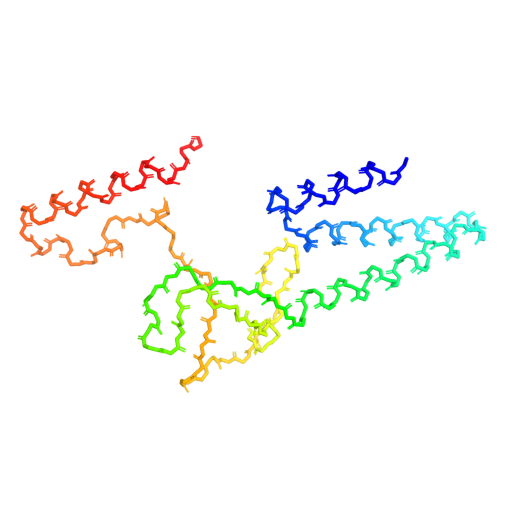 86.62 138 SER A N 1
ATOM 1088 C CA . SER A 1 138 ? 33.422 -8.873 -14.603 1.00 86.62 138 SER A CA 1
ATOM 1089 C C . SER A 1 138 ? 34.051 -9.361 -15.911 1.00 86.62 138 SER A C 1
ATOM 1091 O O . SER A 1 138 ? 35.273 -9.415 -16.023 1.00 86.62 138 SER A O 1
ATOM 1093 N N . SER A 1 139 ? 33.223 -9.689 -16.906 1.00 90.19 139 SER A N 1
ATOM 1094 C CA . SER A 1 139 ? 33.644 -10.152 -18.235 1.00 90.19 139 SER A CA 1
ATOM 1095 C C . SER A 1 139 ? 33.709 -9.035 -19.283 1.00 90.19 139 SER A C 1
ATOM 1097 O O . SER A 1 139 ? 34.160 -9.254 -20.407 1.00 90.19 139 SER A O 1
ATOM 1099 N N . MET A 1 140 ? 33.251 -7.834 -18.926 1.00 91.75 140 MET A N 1
ATOM 1100 C CA . MET A 1 140 ? 33.126 -6.699 -19.834 1.00 91.75 140 MET A CA 1
ATOM 1101 C C . MET A 1 140 ? 34.441 -5.906 -19.935 1.00 91.75 140 MET A C 1
ATOM 1103 O O . MET A 1 140 ? 35.339 -6.031 -19.100 1.00 91.75 140 MET A O 1
ATOM 1107 N N . SER A 1 141 ? 34.576 -5.073 -20.972 1.00 93.62 141 SER A N 1
ATOM 1108 C CA . SER A 1 141 ? 35.769 -4.239 -21.140 1.00 93.62 141 SER A CA 1
ATOM 1109 C C . SER A 1 141 ? 35.927 -3.261 -19.967 1.00 93.62 141 SER A C 1
ATOM 1111 O O . SER A 1 141 ? 34.941 -2.719 -19.466 1.00 93.62 141 SER A O 1
ATOM 1113 N N . ILE A 1 142 ? 37.170 -2.970 -19.554 1.00 92.19 142 ILE A N 1
ATOM 1114 C CA . ILE A 1 142 ? 37.430 -2.059 -18.419 1.00 92.19 142 ILE A CA 1
ATOM 1115 C C . ILE A 1 142 ? 36.756 -0.697 -18.629 1.00 92.19 142 ILE A C 1
ATOM 1117 O O . ILE A 1 142 ? 36.228 -0.113 -17.684 1.00 92.19 142 ILE A O 1
ATOM 1121 N N . ARG A 1 143 ? 36.732 -0.193 -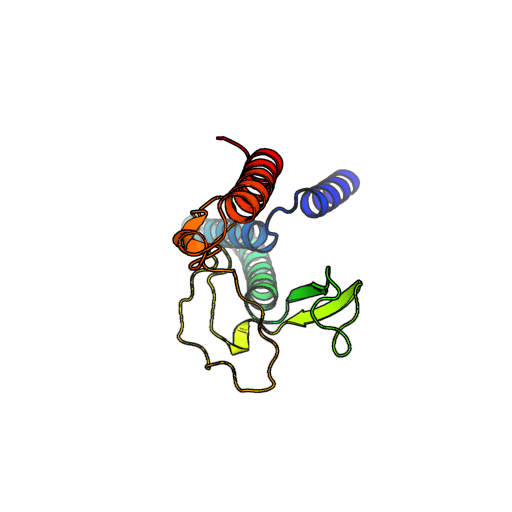19.869 1.00 93.88 143 ARG A N 1
ATOM 1122 C CA . ARG A 1 143 ? 36.096 1.088 -20.194 1.00 93.88 143 ARG A CA 1
ATOM 1123 C C . ARG A 1 143 ? 34.589 1.046 -19.941 1.00 93.88 143 ARG A C 1
ATOM 1125 O O . ARG A 1 143 ? 34.064 1.954 -19.300 1.00 93.88 143 ARG A O 1
ATOM 1132 N N . ASP A 1 144 ? 33.917 0.000 -20.407 1.00 93.56 144 ASP A N 1
ATOM 1133 C CA . ASP A 1 144 ? 32.468 -0.140 -20.265 1.00 93.56 144 ASP A CA 1
ATOM 1134 C C . ASP A 1 144 ? 32.076 -0.383 -18.804 1.00 93.56 144 ASP A C 1
ATOM 1136 O O . ASP A 1 144 ? 31.107 0.206 -18.319 1.00 93.56 144 ASP A O 1
ATOM 1140 N N . SER A 1 145 ? 32.866 -1.173 -18.066 1.00 90.81 145 SER A N 1
ATOM 1141 C CA . SER A 1 145 ? 32.635 -1.419 -16.638 1.00 90.81 145 SER A CA 1
ATOM 1142 C C . SER A 1 145 ? 32.774 -0.128 -15.832 1.00 90.81 145 SER A C 1
ATOM 1144 O O . SER A 1 145 ? 31.945 0.148 -14.970 1.00 90.81 145 SER A O 1
ATOM 1146 N N . GLN A 1 146 ? 33.746 0.730 -16.160 1.00 94.25 146 GLN A N 1
ATOM 1147 C CA . GLN A 1 146 ? 33.908 2.043 -15.525 1.00 94.25 146 GLN A CA 1
ATOM 1148 C C . GLN A 1 146 ? 32.758 3.009 -15.849 1.00 94.25 146 GLN A C 1
ATOM 1150 O O . GLN A 1 146 ? 32.300 3.730 -14.961 1.00 94.25 146 GLN A O 1
ATOM 1155 N N . ILE A 1 147 ? 32.265 3.029 -17.094 1.00 94.75 147 ILE A N 1
ATOM 1156 C CA . ILE A 1 147 ? 31.105 3.852 -17.484 1.00 94.75 147 ILE A CA 1
ATOM 1157 C C . ILE A 1 147 ? 29.866 3.425 -16.694 1.00 94.75 147 ILE A C 1
ATOM 1159 O O . ILE A 1 147 ? 29.171 4.275 -16.131 1.00 94.75 147 ILE A O 1
ATOM 1163 N N . PHE A 1 148 ? 29.615 2.116 -16.623 1.00 93.81 148 PHE A N 1
ATOM 1164 C CA . PHE A 1 148 ? 28.512 1.564 -15.848 1.00 93.81 148 PHE A CA 1
ATOM 1165 C C . PHE A 1 148 ? 28.643 1.915 -14.364 1.00 93.81 148 PHE A C 1
ATOM 1167 O O . PHE A 1 148 ? 27.717 2.503 -13.812 1.00 93.81 148 PHE A O 1
ATOM 1174 N N . LEU A 1 149 ? 29.795 1.636 -13.742 1.00 93.25 149 LEU A N 1
ATOM 1175 C CA . LEU A 1 149 ? 30.030 1.901 -12.320 1.00 93.25 149 LEU A CA 1
ATOM 1176 C C . LEU A 1 149 ? 29.845 3.381 -11.978 1.00 93.25 149 LEU A C 1
ATOM 1178 O O . LEU A 1 149 ? 29.138 3.698 -11.027 1.00 93.25 149 LEU A O 1
ATOM 1182 N N . ARG A 1 150 ? 30.395 4.302 -12.782 1.00 94.50 150 ARG A N 1
ATOM 1183 C CA . ARG A 1 150 ? 30.198 5.746 -12.567 1.00 94.50 150 ARG A CA 1
ATOM 1184 C C . ARG A 1 150 ? 28.727 6.133 -12.617 1.00 94.50 150 ARG A C 1
ATOM 1186 O O . ARG A 1 150 ? 28.264 6.883 -11.763 1.00 94.50 150 ARG A O 1
ATOM 1193 N N . ARG A 1 151 ? 27.984 5.632 -13.608 1.00 94.06 151 ARG A N 1
ATOM 1194 C CA . ARG A 1 151 ? 26.558 5.942 -13.740 1.00 94.06 151 ARG A CA 1
ATOM 1195 C C . ARG A 1 151 ? 25.750 5.337 -12.595 1.00 94.06 151 ARG A C 1
ATOM 1197 O O . ARG A 1 151 ? 24.918 6.038 -12.029 1.00 94.06 151 ARG A O 1
ATOM 1204 N N . PHE A 1 152 ? 26.005 4.081 -12.252 1.00 92.44 152 PHE A N 1
ATOM 1205 C CA . PHE A 1 152 ? 25.325 3.366 -11.178 1.00 92.44 152 PHE A CA 1
ATOM 1206 C C . PHE A 1 152 ? 25.529 4.063 -9.828 1.00 92.44 152 PHE A C 1
ATOM 1208 O O . PHE A 1 152 ? 24.549 4.465 -9.205 1.00 92.44 152 PHE A O 1
ATOM 1215 N N . LEU A 1 153 ? 26.784 4.326 -9.447 1.00 91.38 153 LEU A N 1
ATOM 1216 C CA . LEU A 1 153 ? 27.119 5.015 -8.198 1.00 91.38 153 LEU A CA 1
ATOM 1217 C C . LEU A 1 153 ? 26.526 6.429 -8.150 1.00 91.38 153 LEU A C 1
ATOM 1219 O O . LEU A 1 153 ? 25.948 6.806 -7.138 1.00 91.38 153 LEU A O 1
ATOM 1223 N N . SER A 1 154 ? 26.558 7.175 -9.263 1.00 92.44 154 SER A N 1
ATOM 1224 C CA . SER A 1 154 ? 25.935 8.508 -9.318 1.00 92.44 154 SER A CA 1
ATOM 1225 C C . SER A 1 154 ? 24.416 8.481 -9.104 1.00 92.44 154 SER A C 1
ATOM 1227 O O . SER A 1 154 ? 23.850 9.400 -8.521 1.00 92.44 154 SER A O 1
ATOM 1229 N N . LEU A 1 155 ? 23.733 7.432 -9.577 1.00 90.94 155 LEU A N 1
ATOM 1230 C CA . LEU A 1 155 ? 22.292 7.272 -9.381 1.00 90.94 155 LEU A CA 1
ATOM 1231 C C . LEU A 1 155 ? 21.969 6.848 -7.950 1.00 90.94 155 LEU A C 1
ATOM 1233 O O . LEU A 1 155 ? 20.953 7.288 -7.415 1.00 90.94 155 LEU A O 1
ATOM 1237 N N . GLN A 1 156 ? 22.817 6.012 -7.353 1.00 89.88 156 GLN A N 1
ATOM 1238 C CA . GLN A 1 156 ? 22.693 5.597 -5.963 1.00 89.88 156 GLN A CA 1
ATOM 1239 C C . GLN A 1 156 ? 22.872 6.805 -5.035 1.00 89.88 156 GLN A C 1
ATOM 1241 O O . GLN A 1 156 ? 21.998 7.062 -4.220 1.00 89.88 156 GLN A O 1
ATOM 1246 N N . GLU A 1 157 ? 23.901 7.626 -5.244 1.00 89.25 157 GLU A N 1
ATOM 1247 C CA . GLU A 1 157 ? 24.132 8.858 -4.473 1.00 89.25 157 GLU A CA 1
ATOM 1248 C C . GLU A 1 157 ? 22.987 9.879 -4.619 1.00 89.25 157 GLU A C 1
ATOM 1250 O O . GLU A 1 157 ? 22.593 10.521 -3.651 1.00 89.25 157 GLU A O 1
ATOM 1255 N N . ALA A 1 158 ? 22.397 10.005 -5.814 1.00 89.06 158 ALA A N 1
ATOM 1256 C CA . ALA A 1 158 ? 21.315 10.962 -6.057 1.00 89.06 158 ALA A CA 1
ATOM 1257 C C . ALA A 1 158 ? 19.936 10.514 -5.536 1.00 89.06 158 ALA A C 1
ATOM 1259 O O . ALA A 1 158 ? 19.096 11.361 -5.230 1.00 89.06 158 ALA A O 1
ATOM 1260 N N . LYS A 1 159 ? 19.649 9.204 -5.517 1.00 86.19 159 LYS A N 1
ATOM 1261 C CA . LYS A 1 159 ? 18.308 8.665 -5.206 1.00 86.19 159 LYS A CA 1
ATOM 1262 C C . LYS A 1 159 ? 18.212 7.981 -3.853 1.00 86.19 159 LYS A C 1
ATOM 1264 O O . LYS A 1 159 ? 17.121 7.928 -3.290 1.00 86.19 159 LYS A O 1
ATOM 1269 N N . CYS A 1 160 ? 19.309 7.428 -3.360 1.00 85.38 160 CYS A N 1
ATOM 1270 C CA . CYS A 1 160 ? 19.346 6.770 -2.071 1.00 85.38 160 CYS A CA 1
ATOM 1271 C C . CYS A 1 160 ? 19.746 7.815 -1.045 1.00 85.38 160 CYS A C 1
ATOM 1273 O O . CYS A 1 160 ? 20.891 8.254 -0.998 1.00 85.38 160 CYS A O 1
ATOM 1275 N N . THR A 1 161 ? 18.784 8.241 -0.233 1.00 70.81 161 THR A N 1
ATOM 1276 C CA . THR A 1 161 ? 19.090 9.012 0.967 1.00 70.81 161 THR A CA 1
ATOM 1277 C C . THR A 1 161 ? 20.049 8.193 1.817 1.00 70.81 161 THR A C 1
ATOM 1279 O O . THR A 1 161 ? 19.676 7.124 2.303 1.00 70.81 161 THR A O 1
ATOM 1282 N N . THR A 1 162 ? 21.274 8.679 1.989 1.00 56.97 162 THR A N 1
ATOM 1283 C CA . THR A 1 162 ? 22.144 8.222 3.069 1.00 56.97 162 THR A CA 1
ATOM 1284 C C . THR A 1 162 ? 21.413 8.519 4.375 1.00 56.97 162 THR A C 1
ATOM 1286 O O . THR A 1 162 ? 21.152 9.688 4.671 1.00 56.97 162 THR A O 1
ATOM 1289 N N . LEU A 1 163 ? 21.002 7.474 5.096 1.00 44.75 163 LEU A N 1
ATOM 1290 C CA . LEU A 1 163 ? 20.688 7.606 6.519 1.00 44.75 163 LEU A CA 1
ATOM 1291 C C . LEU A 1 163 ? 21.933 8.079 7.274 1.00 44.75 163 LEU A C 1
ATOM 1293 O O . LEU A 1 163 ? 23.039 7.612 6.914 1.00 44.75 163 LEU A O 1
#